Protein AF-A0A5B0PMW1-F1 (afdb_monomer)

Foldseek 3Di:
DDPVVVVVVVVVVVVVVVVVVVPAFPDQDPPPSPFTWGFQDPVRCVVLVHDQKAAQQDQDPPPRDGRRFIAGKTWTAGPPFRWIKIWRDDCPDQDPPTPDNDTDIGTSDGDPDDDPPPPPPDDDDDDDDDDDDDPDPDPPDPDD

Organism: NCBI:txid56615

S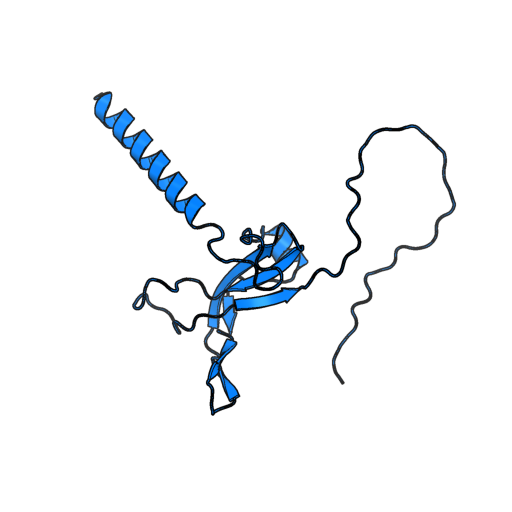tructure (mmCIF, N/CA/C/O backbone):
data_AF-A0A5B0PMW1-F1
#
_entry.id   AF-A0A5B0PMW1-F1
#
loop_
_atom_site.group_PDB
_atom_site.id
_atom_site.type_symbol
_atom_site.label_atom_id
_atom_site.label_alt_id
_atom_site.label_comp_id
_atom_site.label_asym_id
_atom_site.label_entity_id
_atom_site.label_seq_id
_atom_site.pdbx_PDB_ins_code
_atom_site.Cartn_x
_atom_site.Cartn_y
_atom_site.Cartn_z
_atom_site.occupancy
_atom_site.B_iso_or_equiv
_atom_site.auth_seq_id
_atom_site.auth_comp_id
_atom_site.auth_asym_id
_atom_site.auth_atom_id
_atom_site.pdbx_PDB_model_num
ATOM 1 N N . MET A 1 1 ? 39.734 16.913 19.623 1.00 56.53 1 MET A N 1
ATOM 2 C CA . MET A 1 1 ? 38.615 16.179 18.989 1.00 56.53 1 MET A CA 1
ATOM 3 C C . MET A 1 1 ? 38.863 14.691 19.174 1.00 56.53 1 MET A C 1
ATOM 5 O O . MET A 1 1 ? 39.939 14.232 18.817 1.00 56.53 1 MET A O 1
ATOM 9 N N . ASN A 1 2 ? 37.942 13.964 19.808 1.00 75.69 2 ASN A N 1
ATOM 10 C CA . ASN A 1 2 ? 38.129 12.546 20.122 1.00 75.69 2 ASN A CA 1
ATOM 11 C C . ASN A 1 2 ? 37.694 11.703 18.912 1.00 75.69 2 ASN A C 1
ATOM 13 O O . ASN A 1 2 ? 36.497 11.573 18.661 1.00 75.69 2 ASN A O 1
ATOM 17 N N . LEU A 1 3 ? 38.660 11.180 18.148 1.00 73.56 3 LEU A N 1
ATOM 18 C CA . LEU A 1 3 ? 38.410 10.381 16.939 1.00 73.56 3 LEU A CA 1
ATOM 19 C C . LEU A 1 3 ? 37.429 9.228 17.208 1.00 73.56 3 LEU A C 1
ATOM 21 O O . LEU A 1 3 ? 36.556 8.956 16.388 1.00 73.56 3 LEU A O 1
ATOM 25 N N . CYS A 1 4 ? 37.518 8.608 18.389 1.00 74.69 4 CYS A N 1
ATOM 26 C CA . CYS A 1 4 ? 36.646 7.509 18.788 1.00 74.69 4 CYS A CA 1
ATOM 27 C C . CYS A 1 4 ? 35.178 7.944 18.896 1.00 74.69 4 CYS A C 1
ATOM 29 O O . CYS A 1 4 ? 34.290 7.201 18.491 1.00 74.69 4 CYS A O 1
ATOM 31 N N . ALA A 1 5 ? 34.909 9.162 19.377 1.00 72.44 5 ALA A N 1
ATOM 32 C CA . ALA A 1 5 ? 33.545 9.679 19.490 1.00 72.44 5 ALA A CA 1
ATOM 33 C C . ALA A 1 5 ? 32.906 9.922 18.112 1.00 72.44 5 ALA A C 1
ATOM 35 O O . ALA A 1 5 ? 31.721 9.658 17.932 1.00 72.44 5 ALA A O 1
ATOM 36 N N . ILE A 1 6 ? 33.696 10.371 17.129 1.00 75.25 6 ILE A N 1
ATOM 37 C CA . ILE A 1 6 ? 33.229 10.618 15.755 1.00 75.25 6 ILE A CA 1
ATOM 38 C C . ILE A 1 6 ? 32.906 9.294 15.055 1.00 75.25 6 ILE A C 1
ATOM 40 O O . ILE A 1 6 ? 31.848 9.165 14.445 1.00 75.25 6 ILE A O 1
ATOM 44 N N . VAL A 1 7 ? 33.779 8.291 15.192 1.00 78.31 7 VAL A N 1
ATOM 45 C CA . VAL A 1 7 ? 33.562 6.956 14.610 1.00 78.31 7 VAL A CA 1
ATOM 46 C C . VAL A 1 7 ? 32.298 6.308 15.176 1.00 78.31 7 VAL A C 1
ATOM 48 O O . VAL A 1 7 ? 31.483 5.796 14.410 1.00 78.31 7 VAL A O 1
ATOM 51 N N . VAL A 1 8 ? 32.083 6.390 16.494 1.00 78.00 8 VAL A N 1
ATOM 52 C CA . VAL A 1 8 ? 30.859 5.878 17.131 1.00 78.00 8 VAL A CA 1
ATOM 53 C C . VAL A 1 8 ? 29.619 6.599 16.599 1.00 78.00 8 VAL A C 1
ATOM 55 O O . VAL A 1 8 ? 28.642 5.937 16.261 1.00 78.00 8 VAL A O 1
ATOM 58 N N . LEU A 1 9 ? 29.658 7.928 16.448 1.00 77.81 9 LEU A N 1
ATOM 59 C CA . LEU A 1 9 ? 28.530 8.694 15.906 1.00 77.81 9 LEU A CA 1
ATOM 60 C C . LEU A 1 9 ? 28.193 8.300 14.461 1.00 77.81 9 LEU A C 1
ATOM 62 O O . LEU A 1 9 ? 27.018 8.151 14.128 1.00 77.81 9 LEU A O 1
ATOM 66 N N . CYS A 1 10 ? 29.205 8.087 13.617 1.00 74.81 10 CYS A N 1
ATOM 67 C CA . CYS A 1 10 ? 29.007 7.650 12.235 1.00 74.81 10 CYS A CA 1
ATOM 68 C C . CYS A 1 10 ? 28.422 6.235 12.156 1.00 74.81 10 CYS A C 1
ATOM 70 O O . CYS A 1 10 ? 27.505 6.003 11.370 1.00 74.81 10 CYS A O 1
ATOM 72 N N . ILE A 1 11 ? 28.906 5.305 12.986 1.00 76.00 11 ILE A N 1
ATOM 73 C CA . ILE A 1 11 ? 28.370 3.937 13.045 1.00 76.00 11 ILE A CA 1
ATOM 74 C C . ILE A 1 11 ? 26.915 3.965 13.513 1.00 76.00 11 ILE A C 1
ATOM 76 O O . ILE A 1 11 ? 26.059 3.352 12.882 1.00 76.00 11 ILE A O 1
ATOM 80 N N . VAL A 1 12 ? 26.613 4.714 14.576 1.00 71.88 12 VAL A N 1
ATOM 81 C CA . VAL A 1 12 ? 25.246 4.846 15.092 1.00 71.88 12 VAL A CA 1
ATOM 82 C C . VAL A 1 12 ? 24.331 5.462 14.030 1.00 71.88 12 VAL A C 1
ATOM 84 O O . VAL A 1 12 ? 23.282 4.895 13.747 1.00 71.88 12 VAL A O 1
ATOM 87 N N . SER A 1 13 ? 24.744 6.545 13.367 1.00 68.69 13 SER A N 1
ATOM 88 C CA . SER A 1 13 ? 23.973 7.174 12.281 1.00 68.69 13 SER A CA 1
ATOM 89 C C . SER A 1 13 ? 23.726 6.227 11.094 1.00 68.69 13 SER A C 1
ATOM 91 O O . SER A 1 13 ? 22.608 6.142 10.575 1.00 68.69 13 SER A O 1
ATOM 93 N N . GLY A 1 14 ? 24.741 5.449 10.702 1.00 63.97 14 GLY A N 1
ATOM 94 C CA . GLY A 1 14 ? 24.623 4.432 9.655 1.00 63.97 14 GLY A CA 1
ATOM 95 C C . GLY A 1 14 ? 23.660 3.305 10.034 1.00 63.97 14 GLY A C 1
ATOM 96 O O . GLY A 1 14 ? 22.820 2.919 9.224 1.00 63.97 14 GLY A O 1
ATOM 97 N N . LEU A 1 15 ? 23.718 2.824 11.279 1.00 61.41 15 LEU A N 1
ATOM 98 C CA . LEU A 1 15 ? 22.796 1.809 11.797 1.00 61.41 15 LEU A CA 1
ATOM 99 C C . LEU A 1 15 ? 21.357 2.336 11.898 1.00 61.41 15 LEU A C 1
ATOM 101 O O . LEU A 1 15 ? 20.433 1.623 11.517 1.00 61.41 15 LEU A O 1
ATOM 105 N N . PHE A 1 16 ? 21.151 3.584 12.332 1.00 57.69 16 PHE A N 1
ATOM 106 C CA . PHE A 1 16 ? 19.828 4.224 12.322 1.00 57.69 16 PHE A CA 1
ATOM 107 C C . PHE A 1 16 ? 19.262 4.332 10.905 1.00 57.69 16 PHE A C 1
ATOM 109 O O . PHE A 1 16 ? 18.096 4.012 10.682 1.00 57.69 16 PHE A O 1
ATOM 116 N N . SER A 1 17 ? 20.099 4.714 9.939 1.00 55.44 17 SER A N 1
ATOM 117 C CA . SER A 1 17 ? 19.703 4.763 8.531 1.00 55.44 17 SER A CA 1
ATOM 118 C C . SER A 1 17 ? 19.326 3.368 8.023 1.00 55.44 17 SER A C 1
ATOM 120 O O . SER A 1 17 ? 18.265 3.207 7.433 1.00 55.44 17 SER A O 1
ATOM 122 N N . LEU A 1 18 ? 20.120 2.334 8.316 1.00 52.03 18 LEU A N 1
ATOM 123 C CA . LEU A 1 18 ? 19.818 0.943 7.945 1.00 52.03 18 LEU A CA 1
ATOM 124 C C . LEU A 1 18 ? 18.508 0.423 8.559 1.00 52.03 18 LEU A C 1
ATOM 126 O O . LEU A 1 18 ? 17.748 -0.254 7.872 1.00 52.03 18 LEU A O 1
ATOM 130 N N . VAL A 1 19 ? 18.215 0.755 9.819 1.00 52.47 19 VAL A N 1
ATOM 131 C CA . VAL A 1 19 ? 16.966 0.351 10.492 1.00 52.47 19 VAL A CA 1
ATOM 132 C C . VAL A 1 19 ? 15.744 1.046 9.884 1.00 52.47 19 VAL A C 1
ATOM 134 O O . VAL A 1 19 ? 14.705 0.406 9.732 1.00 52.47 19 VAL A O 1
ATOM 137 N N . LEU A 1 20 ? 15.867 2.316 9.484 1.00 44.28 20 LEU A N 1
ATOM 138 C CA . LEU A 1 20 ? 14.792 3.039 8.794 1.00 44.28 20 LEU A CA 1
ATOM 139 C C . LEU A 1 20 ? 14.507 2.451 7.401 1.00 44.28 20 LEU A C 1
ATOM 141 O O . LEU A 1 20 ? 13.346 2.282 7.047 1.00 44.28 20 LEU A O 1
ATOM 145 N N . HIS A 1 21 ? 15.540 2.044 6.654 1.00 45.59 21 HIS A N 1
ATOM 146 C CA . HIS A 1 21 ? 15.360 1.376 5.356 1.00 45.59 21 HIS A CA 1
ATOM 147 C C . HIS A 1 21 ? 14.855 -0.072 5.500 1.00 45.59 21 HIS A C 1
ATOM 149 O O . HIS A 1 21 ? 14.136 -0.564 4.638 1.00 45.59 21 HIS A O 1
ATOM 155 N N . ALA A 1 22 ? 15.167 -0.766 6.602 1.00 43.50 22 ALA A N 1
ATOM 156 C CA . ALA A 1 22 ? 14.638 -2.108 6.872 1.00 43.50 22 ALA A CA 1
ATOM 157 C C . ALA A 1 22 ? 13.135 -2.116 7.228 1.00 43.50 22 ALA A C 1
ATOM 159 O O . ALA A 1 22 ? 12.513 -3.179 7.231 1.00 43.50 22 ALA A O 1
ATOM 160 N N . GLN A 1 23 ? 12.543 -0.953 7.527 1.00 47.28 23 GLN A N 1
ATOM 161 C CA . GLN A 1 23 ? 11.094 -0.801 7.690 1.00 47.28 23 GLN A CA 1
ATOM 162 C C . GLN A 1 23 ? 10.349 -0.566 6.369 1.00 47.28 23 GLN A C 1
ATOM 164 O O . GLN A 1 23 ? 9.129 -0.744 6.337 1.00 47.28 23 GLN A O 1
ATOM 169 N N . GLU A 1 24 ? 11.040 -0.225 5.278 1.00 45.19 24 GLU A N 1
ATOM 170 C CA . GLU A 1 24 ? 10.403 -0.028 3.976 1.00 45.19 24 GLU A CA 1
ATOM 171 C C . GLU A 1 24 ? 10.031 -1.382 3.354 1.00 45.19 24 GLU A C 1
ATOM 173 O O . GLU A 1 24 ? 10.851 -2.077 2.757 1.00 45.19 24 GLU A O 1
ATOM 178 N N . GLY A 1 25 ? 8.757 -1.758 3.498 1.00 55.75 25 GLY A N 1
ATOM 179 C CA . GLY A 1 25 ? 8.179 -2.909 2.803 1.00 55.75 25 GLY A CA 1
ATOM 180 C C . GLY A 1 25 ? 8.285 -4.231 3.557 1.00 55.75 25 GLY A C 1
ATOM 181 O O . GLY A 1 25 ? 8.727 -5.228 3.003 1.00 55.75 25 GLY A O 1
ATOM 182 N N . SER A 1 26 ? 7.831 -4.289 4.811 1.00 60.62 26 SER A N 1
ATOM 183 C CA . SER A 1 26 ? 7.698 -5.576 5.523 1.00 60.62 26 SER A CA 1
ATOM 184 C C . SER A 1 26 ? 6.489 -6.417 5.074 1.00 60.62 26 SER A C 1
ATOM 186 O O . SER A 1 26 ? 6.297 -7.536 5.552 1.00 60.62 26 SER A O 1
ATOM 188 N N . ASP A 1 27 ? 5.671 -5.910 4.144 1.00 74.38 27 ASP A N 1
ATOM 189 C CA . ASP A 1 27 ? 4.416 -6.545 3.751 1.00 74.38 27 ASP A CA 1
ATOM 190 C C . ASP A 1 27 ? 4.551 -7.318 2.433 1.00 74.38 27 ASP A C 1
ATOM 192 O O . ASP A 1 27 ? 4.781 -6.736 1.369 1.00 74.38 27 ASP A O 1
ATOM 196 N N . LEU A 1 28 ? 4.400 -8.645 2.501 1.00 85.00 28 LEU A N 1
ATOM 197 C CA . LEU A 1 28 ? 4.297 -9.498 1.315 1.00 85.00 28 LEU A CA 1
ATOM 198 C C . LEU A 1 28 ? 3.110 -9.065 0.457 1.00 85.00 28 LEU A C 1
ATOM 200 O O . LEU A 1 28 ? 2.019 -8.820 0.975 1.00 85.00 28 LEU A O 1
ATOM 204 N N . CYS A 1 29 ? 3.310 -9.030 -0.861 1.00 88.69 29 CYS A N 1
ATOM 205 C CA . CYS A 1 29 ? 2.245 -8.695 -1.792 1.00 88.69 29 CYS A CA 1
ATOM 206 C C . CYS A 1 29 ? 1.033 -9.623 -1.585 1.00 88.69 29 CYS A C 1
ATOM 208 O O . CYS A 1 29 ? 1.171 -10.832 -1.778 1.00 88.69 29 CYS A O 1
ATOM 210 N N . PRO A 1 30 ? -0.163 -9.084 -1.287 1.00 89.62 30 PRO A N 1
ATOM 211 C CA . PRO A 1 30 ? -1.357 -9.890 -1.030 1.00 89.62 30 PRO A CA 1
ATOM 212 C C . PRO A 1 30 ? -1.924 -10.563 -2.289 1.00 89.62 30 PRO A C 1
ATOM 214 O O . PRO A 1 30 ? -2.882 -11.319 -2.194 1.00 89.62 30 PRO A O 1
ATOM 217 N N . HIS A 1 31 ? -1.386 -10.251 -3.473 1.00 90.38 31 HIS A N 1
ATOM 218 C CA . HIS A 1 31 ? -1.829 -10.848 -4.727 1.00 90.38 31 HIS A CA 1
ATOM 219 C C . HIS A 1 31 ? -0.954 -12.024 -5.164 1.00 90.38 31 HIS A C 1
ATOM 221 O O . HIS A 1 31 ? -1.474 -13.103 -5.426 1.00 90.38 31 HIS A O 1
ATOM 227 N N . CYS A 1 32 ? 0.364 -11.821 -5.277 1.00 89.06 32 CYS A N 1
ATOM 228 C CA . CYS A 1 32 ? 1.263 -12.869 -5.763 1.00 89.06 32 CYS A CA 1
ATOM 229 C C . CYS A 1 32 ? 2.034 -13.593 -4.660 1.00 89.06 32 CYS A C 1
ATOM 231 O O . CYS A 1 32 ? 2.618 -14.629 -4.960 1.00 89.06 32 CYS A O 1
ATOM 233 N N . GLU A 1 33 ? 2.111 -13.026 -3.451 1.00 89.12 33 GLU A N 1
ATOM 234 C CA . GLU A 1 33 ? 2.829 -13.569 -2.283 1.00 89.12 33 GLU A CA 1
ATOM 235 C C . GLU A 1 33 ? 4.320 -13.892 -2.519 1.00 89.12 33 GLU A C 1
ATOM 237 O O . GLU A 1 33 ? 4.963 -14.558 -1.715 1.00 89.12 33 GLU A O 1
ATOM 242 N N . LYS A 1 34 ? 4.901 -13.395 -3.619 1.00 85.38 34 LYS A N 1
ATOM 243 C CA . LYS A 1 34 ? 6.272 -13.713 -4.064 1.00 85.38 34 LYS A CA 1
ATOM 244 C C . LYS A 1 34 ? 7.303 -12.632 -3.764 1.00 85.38 34 LYS A C 1
ATOM 246 O O . LYS A 1 34 ? 8.496 -12.893 -3.846 1.00 85.38 34 LYS A O 1
ATOM 251 N N . ALA A 1 35 ? 6.859 -11.409 -3.487 1.00 85.00 35 ALA A N 1
ATOM 252 C CA . ALA A 1 35 ? 7.740 -10.274 -3.257 1.00 85.00 35 ALA A CA 1
ATOM 253 C C . ALA A 1 35 ? 7.142 -9.327 -2.220 1.00 85.00 35 ALA A C 1
ATOM 255 O O . ALA A 1 35 ? 5.922 -9.152 -2.154 1.00 85.00 35 ALA A O 1
ATOM 256 N N . PHE A 1 36 ? 8.023 -8.687 -1.459 1.00 87.62 36 PHE A N 1
ATOM 257 C CA . PHE A 1 36 ? 7.680 -7.547 -0.623 1.00 87.62 36 PHE A CA 1
ATOM 258 C C . PHE A 1 36 ? 7.360 -6.333 -1.497 1.00 87.62 36 PHE A C 1
ATOM 260 O O . PHE A 1 36 ? 7.99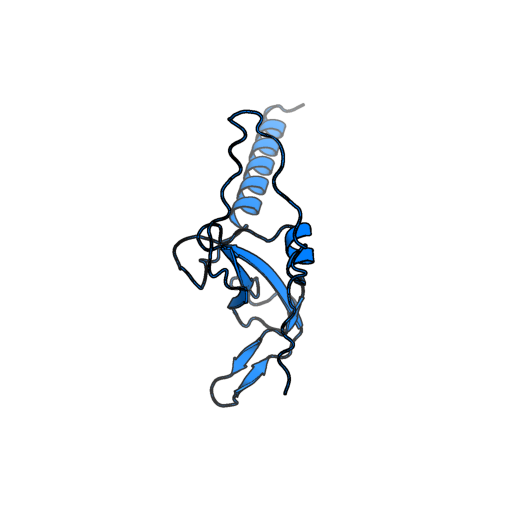6 -6.116 -2.536 1.00 87.62 36 PHE A O 1
ATOM 267 N N . GLY A 1 37 ? 6.344 -5.568 -1.111 1.00 87.94 37 GLY A N 1
ATOM 268 C CA . GLY A 1 37 ? 6.008 -4.325 -1.798 1.00 87.94 37 GLY A CA 1
ATOM 269 C C . GLY A 1 37 ? 7.016 -3.229 -1.504 1.00 87.94 37 GLY A C 1
ATOM 270 O O . GLY A 1 37 ? 7.561 -3.151 -0.407 1.00 87.94 37 GLY A O 1
ATOM 271 N N . LYS A 1 38 ? 7.227 -2.351 -2.482 1.00 91.12 38 LYS A N 1
ATOM 272 C CA . LYS A 1 38 ? 7.954 -1.092 -2.293 1.00 91.12 38 LYS A CA 1
ATOM 273 C C . LYS A 1 38 ? 6.960 0.024 -2.016 1.00 91.12 38 LYS A C 1
ATOM 275 O O . LYS A 1 38 ? 5.885 0.009 -2.612 1.00 91.12 38 LYS A O 1
ATOM 280 N N . LEU A 1 39 ? 7.302 0.969 -1.142 1.00 92.19 39 LEU A N 1
ATOM 281 C CA . LEU A 1 39 ? 6.473 2.158 -0.934 1.00 92.19 39 LEU A CA 1
ATOM 282 C C . LEU A 1 39 ? 6.275 2.895 -2.264 1.00 92.19 39 LEU A C 1
ATOM 284 O O . LEU A 1 39 ? 7.202 2.997 -3.071 1.00 92.19 39 LEU A O 1
ATOM 288 N N . CYS A 1 40 ? 5.057 3.374 -2.501 1.00 91.12 40 CYS A N 1
ATOM 289 C CA . CYS A 1 40 ? 4.755 4.171 -3.681 1.00 91.12 40 CYS A CA 1
ATOM 290 C C . CYS A 1 40 ? 5.480 5.519 -3.597 1.00 91.12 40 CYS A C 1
ATOM 292 O O . CYS A 1 40 ? 5.447 6.188 -2.564 1.00 91.12 40 CYS A O 1
ATOM 294 N N . THR A 1 41 ? 6.101 5.943 -4.696 1.00 92.31 41 THR A N 1
ATOM 295 C CA . THR A 1 41 ? 6.666 7.295 -4.804 1.00 92.31 41 THR A CA 1
ATOM 296 C C . THR A 1 41 ? 5.549 8.348 -4.864 1.00 92.31 41 THR A C 1
ATOM 298 O O . THR A 1 41 ? 4.422 8.013 -5.235 1.00 92.31 41 THR A O 1
ATOM 301 N N . PRO A 1 42 ? 5.821 9.638 -4.584 1.00 92.56 42 PRO A N 1
ATOM 302 C CA . PRO A 1 42 ? 4.816 10.701 -4.722 1.00 92.56 42 PRO A CA 1
ATOM 303 C C . PRO A 1 42 ? 4.176 10.780 -6.121 1.00 92.56 42 PRO A C 1
ATOM 305 O O . PRO A 1 42 ? 2.982 11.051 -6.264 1.00 92.56 42 PRO A O 1
ATOM 308 N N . GLU A 1 43 ? 4.953 10.490 -7.165 1.00 92.38 43 GLU A N 1
ATOM 309 C CA . GLU A 1 43 ? 4.470 10.415 -8.548 1.00 92.38 43 GLU A CA 1
ATOM 310 C C . GLU A 1 43 ? 3.480 9.260 -8.727 1.00 92.38 43 GLU A C 1
ATOM 312 O O . GLU A 1 43 ? 2.387 9.455 -9.257 1.00 92.38 43 GLU A O 1
ATOM 317 N N . GLN A 1 44 ? 3.813 8.072 -8.212 1.00 91.00 44 GLN A N 1
ATOM 318 C CA . GLN A 1 44 ? 2.925 6.907 -8.243 1.00 91.00 44 GLN A CA 1
ATOM 319 C C . GLN A 1 44 ? 1.659 7.141 -7.413 1.00 91.00 44 GLN A C 1
ATOM 321 O O . GLN A 1 44 ? 0.564 6.813 -7.866 1.00 91.00 44 GLN A O 1
ATOM 326 N N . MET A 1 45 ? 1.787 7.754 -6.234 1.00 92.19 45 MET A N 1
ATOM 327 C CA . MET A 1 45 ? 0.653 8.164 -5.403 1.00 92.19 45 MET A CA 1
ATOM 328 C C . MET A 1 45 ? -0.310 9.054 -6.194 1.00 92.19 45 MET A C 1
ATOM 330 O O . MET A 1 45 ? -1.518 8.827 -6.174 1.00 92.19 45 MET A O 1
ATOM 334 N N . THR A 1 46 ? 0.228 10.007 -6.958 1.00 92.88 46 THR A N 1
ATOM 335 C CA . THR A 1 46 ? -0.560 10.892 -7.824 1.00 92.88 46 THR A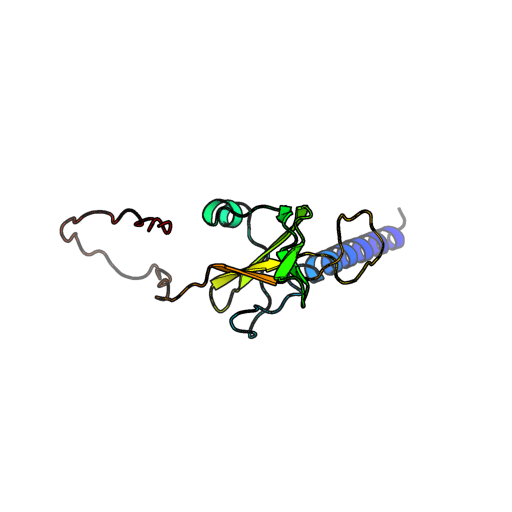 CA 1
ATOM 336 C C . THR A 1 46 ? -1.210 10.125 -8.979 1.00 92.88 46 THR A C 1
ATOM 338 O O . THR A 1 46 ? -2.409 10.271 -9.208 1.00 92.88 46 THR A O 1
ATOM 341 N N . TRP A 1 47 ? -0.459 9.274 -9.686 1.00 90.31 47 TRP A N 1
ATOM 342 C CA . TRP A 1 47 ? -0.976 8.485 -10.815 1.00 90.31 47 TRP A CA 1
ATOM 343 C C . TRP A 1 47 ? -2.108 7.536 -10.425 1.00 90.31 47 TRP A C 1
ATOM 345 O O . TRP A 1 47 ? -3.060 7.372 -11.187 1.00 90.31 47 TRP A O 1
ATOM 355 N N . PHE A 1 48 ? -2.018 6.925 -9.245 1.00 88.75 48 PHE A N 1
ATOM 356 C CA . PHE A 1 48 ? -3.020 5.987 -8.742 1.00 88.75 48 PHE A CA 1
ATOM 357 C C . PHE A 1 48 ? -4.094 6.650 -7.863 1.00 88.75 48 PHE A C 1
ATOM 359 O O . PHE A 1 48 ? -4.991 5.955 -7.388 1.00 88.75 48 PHE A O 1
ATOM 366 N N . GLY A 1 49 ? -4.033 7.971 -7.642 1.00 92.19 49 GLY A N 1
ATOM 367 C CA . GLY A 1 49 ? -4.996 8.697 -6.805 1.00 92.19 49 GLY A CA 1
ATOM 368 C C . GLY A 1 49 ? -5.017 8.221 -5.348 1.00 92.19 49 GLY A C 1
ATOM 369 O O . GLY A 1 49 ? -6.083 8.106 -4.743 1.00 92.19 49 GLY A O 1
ATOM 370 N N . LEU A 1 50 ? -3.849 7.880 -4.804 1.00 93.00 50 LEU A N 1
ATOM 371 C CA . LEU A 1 50 ? -3.691 7.332 -3.459 1.00 93.00 50 LEU A CA 1
ATOM 372 C C . LEU A 1 50 ? -3.601 8.450 -2.415 1.00 93.00 50 LEU A C 1
ATOM 374 O O . LEU A 1 50 ? -3.278 9.595 -2.720 1.00 93.00 50 LEU A O 1
ATOM 378 N N . SER A 1 51 ? -3.865 8.094 -1.160 1.00 93.25 51 SER A N 1
ATOM 379 C CA . SER A 1 51 ? -3.776 8.998 -0.015 1.00 93.25 51 SER A CA 1
ATOM 380 C C . SER A 1 51 ? -3.052 8.320 1.144 1.00 93.25 51 SER A C 1
ATOM 382 O O . SER A 1 51 ? -3.119 7.095 1.295 1.00 93.25 51 SER A O 1
ATOM 384 N N . ASP A 1 52 ? -2.392 9.133 1.963 1.00 91.25 52 ASP A N 1
ATOM 385 C CA . ASP A 1 52 ? -1.696 8.710 3.181 1.00 91.25 52 ASP A CA 1
ATOM 386 C C . ASP A 1 52 ? -2.656 8.480 4.356 1.00 91.25 52 ASP A C 1
ATOM 388 O O . ASP A 1 52 ? -2.240 8.016 5.415 1.00 91.25 52 ASP A O 1
ATOM 392 N N . GLU A 1 53 ? -3.952 8.758 4.183 1.00 91.31 53 GLU A N 1
ATOM 393 C CA . GLU A 1 53 ? -5.001 8.456 5.153 1.00 91.31 53 GLU A CA 1
ATOM 394 C C . GLU A 1 53 ? -6.246 7.871 4.471 1.00 91.31 53 GLU A C 1
ATOM 396 O O . GLU A 1 53 ? -6.500 8.049 3.280 1.00 91.31 53 GLU A O 1
ATOM 401 N N . GLY A 1 54 ? -7.062 7.145 5.230 1.00 90.12 54 GLY A N 1
ATOM 402 C CA . GLY A 1 54 ? -8.351 6.662 4.741 1.00 90.12 54 GLY A CA 1
ATOM 403 C C . GLY A 1 54 ? -9.101 5.829 5.765 1.00 90.12 54 GLY A C 1
ATOM 404 O O . GLY A 1 54 ? -8.600 5.563 6.857 1.00 90.12 54 GLY A O 1
ATOM 405 N N . GLU A 1 55 ? -10.310 5.384 5.413 1.00 91.19 55 GLU A N 1
ATOM 406 C CA . GLU A 1 55 ? -11.078 4.490 6.281 1.00 91.19 55 GLU A CA 1
ATOM 407 C C . GLU A 1 55 ? -10.275 3.230 6.617 1.00 91.19 55 GLU A C 1
ATOM 409 O O . GLU A 1 55 ? -9.642 2.613 5.757 1.00 91.19 55 GLU A O 1
ATOM 414 N N . CYS A 1 56 ? -10.333 2.813 7.878 1.00 89.06 56 CYS A N 1
ATOM 415 C CA . CYS A 1 56 ? -9.673 1.612 8.364 1.00 89.06 56 CYS A CA 1
ATOM 416 C C . CYS A 1 56 ? -10.032 0.379 7.524 1.00 89.06 56 CYS A C 1
ATOM 418 O O . CYS A 1 56 ? -9.143 -0.417 7.220 1.00 89.06 56 CYS A O 1
ATOM 420 N N . GLY A 1 57 ? -11.306 0.229 7.149 1.00 86.31 57 GLY A N 1
ATOM 421 C CA . GLY A 1 57 ? -11.766 -0.817 6.229 1.00 86.31 57 GLY A CA 1
ATOM 422 C C . GLY A 1 57 ? -11.891 -2.213 6.851 1.00 86.31 57 GLY A C 1
ATOM 423 O O . GLY A 1 57 ? -12.340 -3.143 6.186 1.00 86.31 57 GLY A O 1
ATOM 424 N N . CYS A 1 58 ? -11.549 -2.379 8.134 1.00 87.38 58 CYS A N 1
ATOM 425 C CA . CYS A 1 58 ? -11.728 -3.644 8.849 1.00 87.38 58 CYS A CA 1
ATOM 426 C C . CYS A 1 58 ? -13.211 -4.022 8.915 1.00 87.38 58 CYS A C 1
ATOM 428 O O . CYS A 1 58 ? -14.021 -3.227 9.392 1.00 87.38 58 CYS A O 1
ATOM 430 N N . LYS A 1 59 ? -13.569 -5.229 8.470 1.00 85.62 59 LYS A N 1
ATOM 431 C CA . LYS A 1 59 ? -14.942 -5.746 8.538 1.00 85.62 59 LYS A CA 1
ATOM 432 C C . LYS A 1 59 ? -15.125 -6.559 9.814 1.00 85.62 59 LYS A C 1
ATOM 434 O O . LYS A 1 59 ? -14.417 -7.538 10.035 1.00 85.62 59 LYS A O 1
ATOM 439 N N . PHE A 1 60 ? -16.097 -6.181 10.640 1.00 78.94 60 PHE A N 1
ATOM 440 C CA . PHE A 1 60 ? -16.434 -6.942 11.840 1.00 78.94 60 PHE A CA 1
ATOM 441 C C . PHE A 1 60 ? -17.310 -8.144 11.467 1.00 78.94 60 PHE A C 1
ATOM 443 O O . PHE A 1 60 ? -18.472 -7.973 11.074 1.00 78.94 60 PHE A O 1
ATOM 450 N N . TYR A 1 61 ? -16.761 -9.356 11.607 1.00 73.69 61 TYR A N 1
ATOM 451 C CA . TYR A 1 61 ? -17.504 -10.606 11.435 1.00 73.69 61 TYR A CA 1
ATOM 452 C C . TYR A 1 61 ? -18.771 -10.593 12.310 1.00 73.69 61 TYR A C 1
ATOM 454 O O . TYR A 1 61 ? -18.724 -10.228 13.482 1.00 73.69 61 TYR A O 1
ATOM 462 N N . GLY A 1 62 ? -19.922 -10.919 11.718 1.00 74.12 62 GLY A N 1
ATOM 463 C CA . GLY A 1 62 ? -21.232 -10.933 12.385 1.00 74.12 62 GLY A CA 1
ATOM 464 C C . GLY A 1 62 ? -22.093 -9.684 12.169 1.00 74.12 62 GLY A C 1
ATOM 465 O O . GLY A 1 62 ? -23.303 -9.813 12.035 1.00 74.12 62 GLY A O 1
ATOM 466 N N . SER A 1 63 ? -21.504 -8.487 12.057 1.00 79.12 63 SER A N 1
ATOM 467 C CA . SER A 1 63 ? -22.283 -7.258 11.789 1.00 79.12 63 SER A CA 1
ATOM 468 C C . SER A 1 63 ? -22.247 -6.808 10.328 1.00 79.12 63 SER A C 1
ATOM 470 O O . SER A 1 63 ? -23.062 -5.981 9.923 1.00 79.12 63 SER A O 1
ATOM 472 N N . GLY A 1 64 ? -21.259 -7.275 9.554 1.00 75.62 64 GLY A N 1
ATOM 473 C CA . GLY A 1 64 ? -21.007 -6.822 8.181 1.00 75.62 64 GLY A CA 1
ATOM 474 C C . GLY A 1 64 ? -20.556 -5.358 8.071 1.00 75.62 64 GLY A C 1
ATOM 475 O O . GLY A 1 64 ? -20.238 -4.896 6.977 1.00 75.62 64 GLY A O 1
ATOM 476 N N . LYS A 1 65 ? -20.498 -4.618 9.186 1.00 82.94 65 LYS A N 1
ATOM 477 C CA . LYS A 1 65 ? -20.083 -3.215 9.211 1.00 82.94 65 LYS A CA 1
ATOM 478 C C . LYS A 1 65 ? -18.565 -3.115 9.100 1.00 82.94 65 LYS A C 1
ATOM 480 O O . LYS A 1 65 ? -17.830 -3.859 9.752 1.00 82.94 65 LYS A O 1
ATOM 485 N N . ALA A 1 66 ? -18.109 -2.158 8.298 1.00 86.19 66 ALA A N 1
ATOM 486 C CA . ALA A 1 66 ? -16.708 -1.775 8.229 1.00 86.19 66 ALA A CA 1
ATOM 487 C C . ALA A 1 66 ? -16.379 -0.708 9.286 1.00 86.19 66 ALA A C 1
ATOM 489 O O . ALA A 1 66 ? -17.201 0.157 9.602 1.00 86.19 66 ALA A O 1
ATOM 490 N N . CYS A 1 67 ? -15.166 -0.754 9.830 1.00 87.38 67 CYS A N 1
ATOM 491 C CA . CYS A 1 67 ? -14.625 0.300 10.669 1.00 87.38 67 CYS A CA 1
ATOM 492 C C . CYS A 1 67 ? -14.378 1.557 9.821 1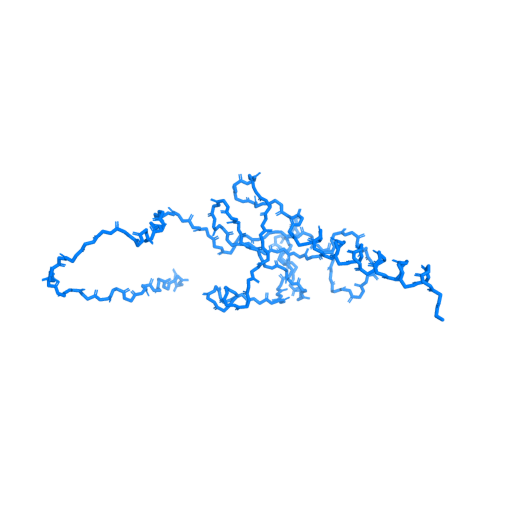.00 87.38 67 CYS A C 1
ATOM 494 O O . CYS A 1 67 ? -13.488 1.568 8.973 1.00 87.38 67 CYS A O 1
ATOM 496 N N . LYS A 1 68 ? -15.145 2.618 10.096 1.00 89.25 68 LYS A N 1
ATOM 497 C CA . LYS A 1 68 ? -15.096 3.904 9.374 1.00 89.25 68 LYS A CA 1
ATOM 498 C C . LYS A 1 68 ? -14.102 4.919 9.943 1.00 89.25 68 LYS A C 1
ATOM 500 O O . LYS A 1 68 ? -14.121 6.086 9.575 1.00 89.25 68 LYS A O 1
ATOM 505 N N . LYS A 1 69 ? -13.274 4.518 10.908 1.00 89.38 69 LYS A N 1
ATOM 506 C CA . LYS A 1 69 ? -12.276 5.424 11.483 1.00 89.38 69 LYS A CA 1
ATOM 507 C C . LYS A 1 69 ? -11.223 5.745 10.427 1.00 89.38 69 LYS A C 1
ATOM 509 O O . LYS A 1 69 ? -10.724 4.818 9.793 1.00 89.38 69 LYS A O 1
ATOM 514 N N . ILE A 1 70 ? -10.898 7.024 10.264 1.00 90.25 70 ILE A N 1
ATOM 515 C CA . ILE A 1 70 ? -9.803 7.464 9.397 1.00 90.25 70 ILE A CA 1
ATOM 516 C C . ILE A 1 70 ? -8.487 7.127 10.089 1.00 90.25 70 ILE A C 1
ATOM 518 O O . ILE A 1 70 ? -8.335 7.388 11.280 1.00 90.25 70 ILE A O 1
ATOM 522 N N . VAL A 1 71 ? -7.579 6.474 9.378 1.00 87.88 71 VAL A N 1
ATOM 523 C CA . VAL A 1 71 ? -6.267 6.062 9.880 1.00 87.88 71 VAL A CA 1
ATOM 524 C C . VAL A 1 71 ? -5.203 6.337 8.821 1.00 87.88 71 VAL A C 1
ATOM 526 O O . VAL A 1 71 ? -5.542 6.336 7.635 1.00 87.88 71 VAL A O 1
ATOM 529 N N . PRO A 1 72 ? -3.930 6.495 9.225 1.00 88.06 72 PRO A N 1
ATOM 530 C CA . PRO A 1 72 ? -2.817 6.506 8.287 1.00 88.06 72 PRO A CA 1
ATOM 531 C C . PRO A 1 72 ? -2.797 5.251 7.408 1.00 88.06 72 PRO A C 1
ATOM 533 O O . PRO A 1 72 ? -3.217 4.171 7.844 1.00 88.06 72 PRO A O 1
ATOM 536 N N . LYS A 1 73 ? -2.293 5.393 6.187 1.00 89.19 73 LYS A N 1
ATOM 537 C CA . LYS A 1 73 ? -2.168 4.350 5.171 1.00 89.19 73 LYS A CA 1
ATOM 538 C C . LYS A 1 73 ? -0.756 4.360 4.613 1.00 89.19 73 LYS A C 1
ATOM 540 O O . LYS A 1 73 ? -0.234 5.408 4.259 1.00 89.19 73 LYS A O 1
ATOM 545 N N . GLU A 1 74 ? -0.172 3.178 4.489 1.00 90.94 74 GLU A N 1
ATOM 546 C CA . GLU A 1 74 ? 1.039 2.987 3.693 1.00 90.94 74 GLU A CA 1
ATOM 547 C C . GLU A 1 74 ? 0.650 2.317 2.380 1.00 90.94 74 GLU A C 1
ATOM 549 O O . GLU A 1 74 ? -0.078 1.320 2.370 1.00 90.94 74 GLU A O 1
ATOM 554 N N . ASN A 1 75 ? 1.111 2.890 1.274 1.00 93.06 75 ASN A N 1
ATOM 555 C CA . ASN A 1 75 ? 0.758 2.474 -0.073 1.00 93.06 75 ASN A CA 1
ATOM 556 C C . ASN A 1 75 ? 1.965 1.807 -0.726 1.00 93.06 75 ASN A C 1
ATOM 558 O O . ASN A 1 75 ? 3.056 2.375 -0.755 1.00 93.06 75 ASN A O 1
ATOM 562 N N . PHE A 1 76 ? 1.764 0.618 -1.277 1.00 92.94 76 PHE A N 1
ATOM 563 C CA . PHE A 1 76 ? 2.812 -0.230 -1.820 1.00 92.94 76 PHE A CA 1
ATOM 564 C C . PHE A 1 76 ? 2.520 -0.638 -3.257 1.00 92.94 76 PHE A C 1
ATOM 566 O O . PHE A 1 76 ? 1.374 -0.887 -3.632 1.00 92.94 76 PHE A O 1
ATOM 573 N N . ILE A 1 77 ? 3.585 -0.799 -4.034 1.00 93.00 77 ILE A N 1
ATOM 574 C CA . ILE A 1 77 ? 3.566 -1.433 -5.345 1.00 93.00 77 ILE A CA 1
ATOM 575 C C . ILE A 1 77 ? 4.437 -2.689 -5.324 1.00 93.00 77 ILE A C 1
ATOM 577 O O . ILE A 1 77 ? 5.586 -2.684 -4.873 1.00 93.00 77 ILE A O 1
ATOM 581 N N . CYS A 1 78 ? 3.884 -3.804 -5.796 1.00 91.38 78 CYS A N 1
ATOM 582 C CA . CYS A 1 78 ? 4.628 -5.051 -5.901 1.00 91.38 78 CYS A CA 1
ATOM 583 C C . CYS A 1 78 ? 5.594 -4.994 -7.095 1.00 91.38 78 CYS A C 1
ATOM 585 O O . CYS A 1 78 ? 5.127 -4.866 -8.227 1.00 91.38 78 CYS A O 1
ATOM 587 N N . PRO A 1 79 ? 6.908 -5.195 -6.903 1.00 89.12 79 PRO A N 1
ATOM 588 C CA . PRO A 1 79 ? 7.863 -5.181 -8.012 1.00 89.12 79 PRO A CA 1
ATOM 589 C C . PRO A 1 79 ? 7.722 -6.393 -8.947 1.00 89.12 79 PRO A C 1
ATOM 591 O O . PRO A 1 79 ? 8.197 -6.351 -10.075 1.00 89.12 79 PRO A O 1
ATOM 594 N N . ASN A 1 80 ? 7.082 -7.478 -8.493 1.00 89.12 80 ASN A N 1
ATOM 595 C CA . ASN A 1 80 ? 6.919 -8.699 -9.283 1.00 89.12 80 ASN A CA 1
ATOM 596 C C . ASN A 1 80 ? 5.657 -8.683 -10.160 1.00 89.12 80 ASN A C 1
ATOM 598 O O . ASN A 1 80 ? 5.705 -9.086 -11.315 1.00 89.12 80 ASN A O 1
ATOM 602 N N . CYS A 1 81 ? 4.510 -8.277 -9.608 1.00 89.19 81 CYS A N 1
ATOM 603 C CA . CYS A 1 81 ? 3.222 -8.336 -10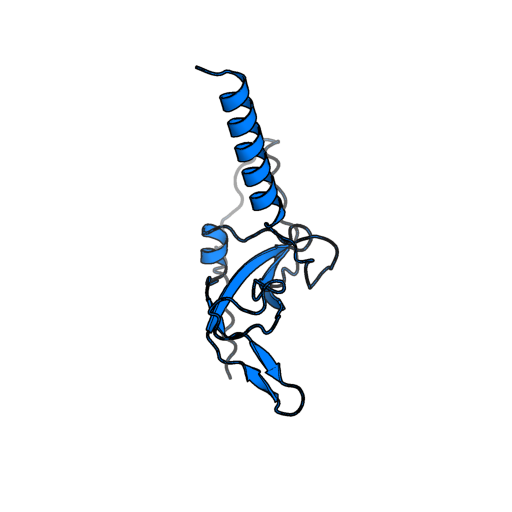.315 1.00 89.19 81 CYS A CA 1
ATOM 604 C C . CYS A 1 81 ? 2.554 -6.971 -10.508 1.00 89.19 81 CYS A C 1
ATOM 606 O O . CYS A 1 81 ? 1.410 -6.925 -10.950 1.00 89.19 81 CYS A O 1
ATOM 608 N N . TRP A 1 82 ? 3.229 -5.876 -10.140 1.00 91.62 82 TRP A N 1
ATOM 609 C CA . TRP A 1 82 ? 2.748 -4.497 -10.306 1.00 91.62 82 TRP A CA 1
ATOM 610 C C . TRP A 1 82 ? 1.393 -4.204 -9.644 1.00 91.62 82 TRP A C 1
ATOM 612 O O . TRP A 1 82 ? 0.745 -3.203 -9.931 1.00 91.62 82 TRP A O 1
ATOM 622 N N . THR A 1 83 ? 0.958 -5.072 -8.728 1.00 93.19 83 THR A N 1
ATOM 623 C CA . THR A 1 83 ? -0.227 -4.840 -7.902 1.00 93.19 83 THR A CA 1
ATOM 624 C C . THR A 1 83 ? 0.052 -3.690 -6.947 1.00 93.19 83 THR A C 1
ATOM 626 O O . THR A 1 83 ? 1.058 -3.717 -6.234 1.00 93.19 83 THR A O 1
ATOM 629 N N . VAL A 1 84 ? -0.861 -2.724 -6.906 1.00 93.81 84 VAL A N 1
ATOM 630 C CA . VAL A 1 84 ? -0.869 -1.643 -5.921 1.00 93.81 84 VAL A CA 1
ATOM 631 C C . VAL A 1 84 ? -1.815 -2.033 -4.800 1.00 93.81 84 VAL A C 1
ATOM 633 O O . VAL A 1 84 ? -2.969 -2.411 -5.030 1.00 93.81 84 VAL A O 1
ATOM 636 N N . TYR A 1 85 ? -1.328 -1.953 -3.576 1.00 93.06 85 TYR A N 1
ATOM 637 C CA . TYR A 1 85 ? -2.085 -2.288 -2.382 1.00 93.06 85 TYR A CA 1
ATOM 638 C C . TYR A 1 85 ? -1.714 -1.337 -1.257 1.00 93.06 85 TYR A C 1
ATOM 640 O O . TYR A 1 85 ? -0.650 -0.727 -1.270 1.00 93.06 85 TYR A O 1
ATOM 648 N N . ARG A 1 86 ? -2.594 -1.203 -0.274 1.00 91.88 86 ARG A N 1
ATOM 649 C CA . ARG A 1 86 ? -2.350 -0.370 0.900 1.00 91.88 86 ARG A CA 1
ATOM 650 C C . ARG A 1 86 ? -2.576 -1.145 2.177 1.00 91.88 86 ARG A C 1
ATOM 652 O O . ARG A 1 86 ? -3.363 -2.097 2.207 1.00 91.88 86 ARG A O 1
ATOM 659 N N . VAL A 1 87 ? -1.925 -0.704 3.241 1.00 89.31 87 VAL A N 1
ATOM 660 C CA . VAL A 1 87 ? -2.036 -1.317 4.563 1.00 89.31 87 VAL A CA 1
ATOM 661 C C . VAL A 1 87 ? -2.330 -0.270 5.628 1.00 89.31 87 VAL A C 1
ATOM 663 O O . VAL A 1 87 ? -2.013 0.909 5.468 1.00 89.31 87 VAL A O 1
ATOM 666 N N . ASN A 1 88 ? -2.921 -0.714 6.736 1.00 88.06 88 ASN A N 1
ATOM 667 C CA . ASN A 1 88 ? -2.925 0.065 7.972 1.00 88.06 88 ASN A CA 1
ATOM 668 C C . ASN A 1 88 ? -1.592 -0.203 8.698 1.00 88.06 88 ASN A C 1
ATOM 670 O O . ASN A 1 88 ? -1.408 -1.322 9.193 1.00 88.06 88 ASN A O 1
ATOM 674 N N . PRO A 1 89 ? -0.666 0.769 8.779 1.00 78.00 89 PRO A N 1
ATOM 675 C CA . PRO A 1 89 ? 0.638 0.559 9.398 1.00 78.00 89 PRO A CA 1
ATOM 676 C C . PRO A 1 89 ? 0.519 0.360 10.912 1.00 78.00 89 PRO A C 1
ATOM 678 O O . PRO A 1 89 ? -0.467 0.776 11.517 1.00 78.00 89 PRO A O 1
ATOM 681 N N . GLY A 1 90 ? 1.541 -0.206 11.563 1.00 65.50 90 GLY A N 1
ATOM 682 C CA . GLY A 1 90 ? 1.642 -0.217 13.034 1.00 65.50 90 GLY A CA 1
ATOM 683 C C . GLY A 1 90 ? 1.059 -1.434 13.767 1.00 65.50 90 GLY A C 1
ATOM 684 O O . GLY A 1 90 ? 0.581 -1.295 14.891 1.00 65.50 90 GLY A O 1
ATOM 685 N N . TYR A 1 91 ? 1.155 -2.637 13.191 1.00 58.34 91 TYR A N 1
ATOM 686 C CA . TYR A 1 91 ? 0.783 -3.900 13.859 1.00 58.34 91 TYR A CA 1
ATOM 687 C C . TYR A 1 91 ? 1.507 -4.154 15.204 1.00 58.34 91 TYR A C 1
ATOM 689 O O . TYR A 1 91 ? 1.042 -4.960 16.008 1.00 58.34 91 TYR A O 1
ATOM 697 N N . THR A 1 92 ? 2.639 -3.493 15.462 1.00 50.06 92 THR A N 1
ATOM 698 C CA . THR A 1 92 ? 3.550 -3.820 16.571 1.00 50.06 92 THR A CA 1
ATOM 699 C C . THR A 1 92 ? 3.384 -2.960 17.827 1.00 50.06 92 THR A C 1
ATOM 701 O O . THR A 1 92 ? 3.877 -3.356 18.881 1.00 50.06 92 THR A O 1
ATOM 704 N N . VAL A 1 93 ? 2.667 -1.827 17.784 1.00 54.16 93 VAL A N 1
ATOM 705 C CA . VAL A 1 93 ? 2.586 -0.898 18.932 1.00 54.16 93 VAL A CA 1
ATOM 706 C C . VAL A 1 93 ? 1.132 -0.607 19.301 1.00 54.16 93 VAL A C 1
ATOM 708 O O . VAL A 1 93 ? 0.477 0.250 18.717 1.00 54.16 93 VAL A O 1
ATOM 711 N N . ARG A 1 94 ? 0.610 -1.317 20.312 1.00 53.03 94 ARG A N 1
ATOM 712 C CA . ARG A 1 94 ? -0.816 -1.272 20.699 1.00 53.03 94 ARG A CA 1
ATOM 713 C C . ARG A 1 94 ? -1.322 0.074 21.255 1.00 53.03 94 ARG A C 1
ATOM 715 O O . ARG A 1 94 ? -2.534 0.233 21.336 1.00 53.03 94 ARG A O 1
ATOM 722 N N . ASN A 1 95 ? -0.465 1.045 21.591 1.00 55.88 95 ASN A N 1
ATOM 723 C CA . ASN A 1 95 ? -0.855 2.162 22.473 1.00 55.88 95 ASN A CA 1
ATOM 724 C C . ASN A 1 95 ? -0.506 3.590 22.001 1.00 55.88 95 ASN A C 1
ATOM 726 O O . ASN A 1 95 ? -0.540 4.511 22.811 1.00 55.88 95 ASN A O 1
ATOM 730 N N . GLN A 1 96 ? -0.193 3.835 20.727 1.00 55.50 96 GLN A N 1
ATOM 731 C CA . GLN A 1 96 ? 0.050 5.212 20.265 1.00 55.50 96 GLN A CA 1
ATOM 732 C C . GLN A 1 96 ? -1.197 5.810 19.617 1.00 55.50 96 GLN A C 1
ATOM 734 O O . GLN A 1 96 ? -1.468 5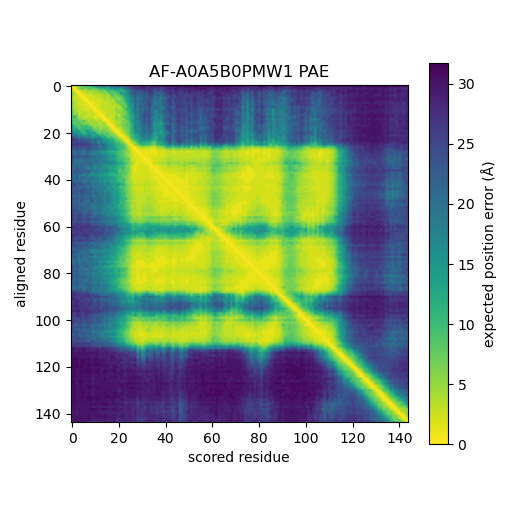.470 18.474 1.00 55.50 96 GLN A O 1
ATOM 739 N N . GLY A 1 97 ? -1.932 6.675 20.332 1.00 59.72 97 GLY A N 1
ATOM 740 C CA . GLY A 1 97 ? -2.748 7.795 19.808 1.00 59.72 97 GLY A CA 1
ATOM 741 C C . GLY A 1 97 ? -3.685 7.575 18.609 1.00 59.72 97 GLY A C 1
ATOM 742 O O . GLY A 1 97 ? -4.125 8.549 18.006 1.00 59.72 97 GLY A O 1
ATOM 743 N N . ARG A 1 98 ? -3.970 6.333 18.216 1.00 65.44 98 ARG A N 1
ATOM 744 C CA . ARG A 1 98 ? -4.612 6.013 16.942 1.00 65.44 98 ARG A CA 1
ATOM 745 C C . ARG A 1 98 ? -6.115 5.853 17.096 1.00 65.44 98 ARG A C 1
ATOM 747 O O . ARG A 1 98 ? -6.582 5.317 18.104 1.00 65.44 98 ARG A O 1
ATOM 754 N N . PRO A 1 99 ? -6.878 6.184 16.044 1.00 73.81 99 PRO A N 1
ATOM 755 C CA . PRO A 1 99 ? -8.306 5.915 16.019 1.00 73.81 99 PRO A CA 1
ATOM 756 C C . PRO A 1 99 ? -8.614 4.418 16.192 1.00 73.81 99 PRO A C 1
ATOM 758 O O . PRO A 1 99 ? -9.532 4.069 16.936 1.00 73.81 99 PRO A O 1
ATOM 761 N N . CYS A 1 100 ? -7.855 3.514 15.564 1.00 78.94 100 CYS A N 1
ATOM 762 C CA . CYS A 1 100 ? -7.939 2.068 15.805 1.00 78.94 100 CYS A CA 1
ATOM 763 C C . CYS A 1 100 ? -6.677 1.319 15.359 1.00 78.94 100 CYS A C 1
ATOM 765 O O . CYS A 1 100 ? -5.925 1.812 14.525 1.00 78.94 100 CYS A O 1
ATOM 767 N N . ASN A 1 101 ? -6.528 0.083 15.845 1.00 74.88 101 ASN A N 1
ATOM 768 C CA . ASN A 1 101 ? -5.392 -0.801 15.559 1.00 74.88 101 ASN A CA 1
ATOM 769 C C . ASN A 1 101 ? -5.794 -2.015 14.700 1.00 74.88 101 ASN A C 1
ATOM 771 O O . ASN A 1 101 ? -5.244 -3.102 14.872 1.00 74.88 101 ASN A O 1
ATOM 775 N N . HIS A 1 102 ? -6.809 -1.878 13.835 1.00 83.19 102 HIS A N 1
ATOM 776 C CA . HIS A 1 102 ? -7.224 -3.015 13.017 1.00 83.19 102 HIS A CA 1
ATOM 777 C C . HIS A 1 102 ? -6.314 -3.194 11.825 1.00 83.19 102 HIS A C 1
ATOM 779 O O . HIS A 1 102 ? -5.989 -2.203 11.154 1.00 83.19 102 HIS A O 1
ATOM 785 N N . PRO A 1 103 ? -5.983 -4.441 11.491 1.00 80.50 103 PRO A N 1
ATOM 786 C CA . PRO A 1 103 ? -4.752 -4.572 10.782 1.00 80.50 103 PRO A CA 1
ATOM 787 C C . PRO A 1 103 ? -5.154 -5.152 9.409 1.00 80.50 103 PRO A C 1
ATOM 789 O O . PRO A 1 103 ? -5.641 -6.270 9.261 1.00 80.50 103 PRO A O 1
ATOM 792 N N . VAL A 1 104 ? -5.159 -4.260 8.415 1.00 86.06 104 VAL A N 1
ATOM 793 C CA . VAL A 1 104 ? -5.889 -4.423 7.144 1.00 86.06 104 VAL A CA 1
ATOM 794 C C . VAL A 1 104 ? -4.917 -4.285 5.988 1.00 86.06 104 VAL A C 1
ATOM 796 O O . VAL A 1 104 ? -4.080 -3.385 6.006 1.00 86.06 104 VAL A O 1
ATOM 799 N N . ARG A 1 105 ? -5.075 -5.155 4.988 1.00 88.06 105 ARG A N 1
ATOM 800 C CA . ARG A 1 105 ? -4.447 -5.056 3.670 1.00 88.06 105 ARG A CA 1
ATOM 801 C C . ARG A 1 105 ? -5.544 -4.972 2.622 1.00 88.06 105 ARG A C 1
ATOM 803 O O . ARG A 1 105 ? -6.507 -5.736 2.678 1.00 88.06 105 ARG A O 1
ATOM 810 N N . GLU A 1 106 ? -5.402 -4.055 1.681 1.00 90.19 106 GLU A N 1
ATOM 811 C CA . GLU A 1 106 ? -6.400 -3.801 0.648 1.00 90.19 106 GLU A CA 1
ATOM 812 C C . GLU A 1 106 ? -5.721 -3.671 -0.711 1.00 90.19 106 GLU A C 1
ATOM 814 O O . GLU A 1 106 ? -4.810 -2.863 -0.879 1.00 90.19 106 GLU A O 1
ATOM 819 N N . ILE A 1 107 ? -6.169 -4.463 -1.683 1.00 92.31 107 ILE A N 1
ATOM 820 C CA . ILE A 1 107 ? -5.712 -4.357 -3.068 1.00 92.31 107 ILE A CA 1
ATOM 821 C C . ILE A 1 107 ? -6.471 -3.213 -3.735 1.00 92.31 107 ILE A C 1
ATOM 823 O O . ILE A 1 107 ? -7.698 -3.245 -3.803 1.00 92.31 107 ILE A O 1
ATOM 827 N N . ILE A 1 108 ? -5.730 -2.226 -4.235 1.00 92.81 108 ILE A N 1
ATOM 828 C CA . ILE A 1 108 ? -6.283 -1.046 -4.908 1.00 92.81 108 ILE A CA 1
ATOM 829 C C . ILE A 1 108 ? -6.306 -1.254 -6.418 1.00 92.81 108 ILE A C 1
ATOM 831 O O . ILE A 1 108 ? -7.289 -0.936 -7.083 1.00 92.81 108 ILE A O 1
ATOM 835 N N . TYR A 1 109 ? -5.235 -1.827 -6.961 1.00 90.25 109 TYR A N 1
ATOM 836 C CA . TYR A 1 109 ? -5.095 -2.042 -8.392 1.00 90.25 109 TYR A CA 1
ATOM 837 C C . TYR A 1 109 ? -4.343 -3.340 -8.673 1.00 90.25 109 TYR A C 1
ATOM 839 O O . TYR A 1 109 ? -3.302 -3.604 -8.075 1.00 90.25 109 TYR A O 1
ATOM 847 N N . ILE A 1 110 ? -4.854 -4.137 -9.613 1.00 88.75 110 ILE A N 1
ATOM 848 C CA . ILE A 1 110 ? -4.196 -5.350 -10.109 1.00 88.75 110 ILE A CA 1
ATOM 849 C C . ILE A 1 110 ? -3.798 -5.102 -11.557 1.00 88.75 110 ILE A C 1
ATOM 851 O O . ILE A 1 110 ? -4.662 -4.925 -12.419 1.00 88.75 110 ILE A O 1
ATOM 855 N N . TYR A 1 111 ? -2.497 -5.141 -11.831 1.00 80.69 111 TYR A N 1
ATOM 856 C CA . TYR A 1 111 ? -1.996 -5.115 -13.196 1.00 80.69 111 TYR A CA 1
ATOM 857 C C . TYR A 1 111 ? -2.237 -6.474 -13.861 1.00 80.69 111 TYR A C 1
ATOM 859 O O . TYR A 1 111 ? -1.781 -7.502 -13.365 1.00 80.69 111 TYR A O 1
ATOM 867 N N . LYS A 1 112 ? -2.964 -6.498 -14.982 1.00 71.75 112 LYS A N 1
ATOM 868 C CA . LYS A 1 112 ? -3.330 -7.739 -15.691 1.00 71.75 112 LYS A CA 1
ATOM 869 C C . LYS A 1 112 ? -2.426 -8.074 -16.897 1.00 71.75 112 LYS A C 1
ATOM 871 O O . LYS A 1 112 ? -2.759 -8.988 -17.644 1.00 71.75 112 LYS A O 1
ATOM 876 N N . GLY A 1 113 ? -1.280 -7.396 -17.066 1.00 56.62 113 GLY A N 1
ATOM 877 C CA . GLY A 1 113 ? -0.417 -7.511 -18.261 1.00 56.62 113 GLY A CA 1
ATOM 878 C C . GLY A 1 113 ? -1.033 -6.801 -19.482 1.00 56.62 113 GLY A C 1
ATOM 879 O O . GLY A 1 113 ? -2.236 -6.573 -19.513 1.00 56.62 113 GLY A O 1
ATOM 880 N N . GLY A 1 114 ? -0.302 -6.401 -20.525 1.00 42.47 114 GLY A N 1
ATOM 881 C CA . GLY A 1 114 ? 0.968 -6.934 -21.024 1.00 42.47 114 GLY A CA 1
ATOM 882 C C . GLY A 1 114 ? 2.251 -6.363 -20.425 1.00 42.47 114 GLY A C 1
ATOM 883 O O . GLY A 1 114 ? 2.249 -5.393 -19.693 1.00 42.47 114 GLY A O 1
ATOM 884 N N . ILE A 1 115 ? 3.365 -7.027 -20.703 1.00 43.00 115 ILE A N 1
ATOM 885 C CA . ILE A 1 115 ? 4.703 -6.634 -20.254 1.00 43.00 115 ILE A CA 1
ATOM 886 C C . ILE A 1 115 ? 5.046 -5.279 -20.902 1.00 43.00 115 ILE A C 1
ATOM 888 O O . ILE A 1 115 ? 4.997 -5.205 -22.131 1.00 43.00 115 ILE A O 1
ATOM 892 N N . PRO A 1 116 ? 5.406 -4.218 -20.153 1.00 40.22 116 PRO A N 1
ATOM 893 C CA . PRO A 1 116 ? 6.037 -3.064 -20.771 1.00 40.22 116 PRO A CA 1
ATOM 894 C C . PRO A 1 116 ? 7.402 -3.528 -21.278 1.00 40.22 116 PRO A C 1
ATOM 896 O O . PRO A 1 116 ? 8.295 -3.846 -20.491 1.00 40.22 116 PRO A O 1
ATOM 899 N N . VAL A 1 117 ? 7.530 -3.651 -22.598 1.00 36.41 117 VAL A N 1
ATOM 900 C CA . VAL A 1 117 ? 8.822 -3.821 -23.259 1.00 36.41 117 VAL A CA 1
ATOM 901 C C . VAL A 1 117 ? 9.686 -2.659 -22.782 1.00 36.41 117 VAL A C 1
ATOM 903 O O . VAL A 1 117 ? 9.327 -1.499 -22.971 1.00 36.41 117 VAL A O 1
ATOM 906 N N . GLN A 1 118 ? 10.782 -2.961 -22.086 1.00 35.81 118 GLN A N 1
ATOM 907 C CA . GLN A 1 118 ? 11.851 -1.986 -21.938 1.00 35.81 118 GLN A CA 1
ATOM 908 C C . GLN A 1 118 ? 12.293 -1.654 -23.360 1.00 35.81 118 GLN A C 1
ATOM 910 O O . GLN A 1 118 ? 12.804 -2.547 -24.040 1.00 35.81 118 GLN A O 1
ATOM 915 N N . ASP A 1 119 ? 12.056 -0.418 -23.808 1.00 34.47 119 ASP A N 1
ATOM 916 C CA . ASP A 1 119 ? 12.688 0.119 -25.010 1.00 34.47 119 ASP A CA 1
ATOM 917 C C . ASP A 1 119 ? 14.195 0.008 -24.795 1.00 34.47 119 ASP A C 1
ATOM 919 O O . ASP A 1 119 ? 14.846 0.827 -24.144 1.00 34.47 119 ASP A O 1
ATOM 923 N N . SER A 1 120 ? 14.735 -1.101 -25.281 1.00 36.78 120 SER A N 1
ATOM 924 C CA . SER A 1 120 ? 16.151 -1.276 -25.487 1.00 36.78 120 SER A CA 1
ATOM 925 C C . SER A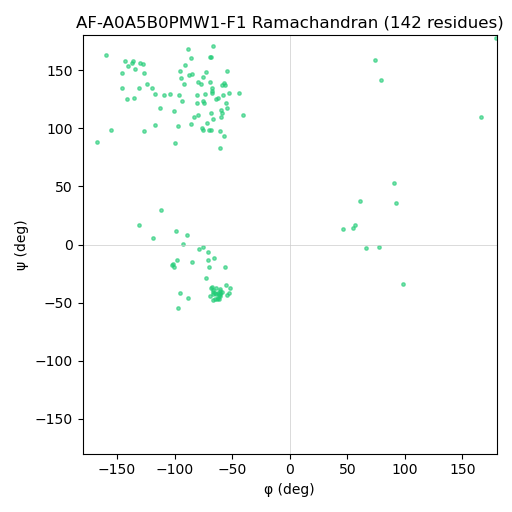 1 120 ? 16.471 -0.346 -26.648 1.00 36.78 120 SER A C 1
ATOM 927 O O . SER A 1 120 ? 16.174 -0.657 -27.799 1.00 36.78 120 SER A O 1
ATOM 929 N N . SER A 1 121 ? 16.984 0.841 -26.325 1.00 43.88 121 SER A N 1
ATOM 930 C CA . SER A 1 121 ? 17.617 1.750 -27.275 1.00 43.88 121 SER A CA 1
ATOM 931 C C . SER A 1 121 ? 18.815 1.046 -27.901 1.00 43.88 121 SER A C 1
ATOM 933 O O . SER A 1 121 ? 19.920 1.219 -27.414 1.00 43.88 121 SER A O 1
ATOM 935 N N . ASP A 1 122 ? 18.583 0.227 -28.925 1.00 41.62 122 ASP A N 1
ATOM 936 C CA . ASP A 1 122 ? 19.594 -0.239 -29.875 1.00 41.62 122 ASP A CA 1
ATOM 937 C C . ASP A 1 122 ? 18.916 -0.915 -31.082 1.00 41.62 122 ASP A C 1
ATOM 939 O O . ASP A 1 122 ? 18.685 -2.120 -31.078 1.00 41.62 122 ASP A O 1
ATOM 943 N N . GLN A 1 123 ? 18.577 -0.124 -32.112 1.00 35.88 123 GLN A N 1
ATOM 944 C CA . GLN A 1 123 ? 18.906 -0.368 -33.534 1.00 35.88 123 GLN A CA 1
ATOM 945 C C . GLN A 1 123 ? 18.096 0.531 -34.494 1.00 35.88 123 GLN A C 1
ATOM 947 O O . GLN A 1 123 ? 16.925 0.285 -34.747 1.00 35.88 123 GLN A O 1
ATOM 952 N N . GLY A 1 124 ? 18.793 1.488 -35.123 1.00 32.59 124 GLY A N 1
ATOM 953 C CA . GLY A 1 124 ? 18.642 1.841 -36.547 1.00 32.59 124 GLY A CA 1
ATOM 954 C C . GLY A 1 124 ? 17.466 2.738 -36.988 1.00 32.59 124 GLY A C 1
ATOM 955 O O . GLY A 1 124 ? 16.347 2.582 -36.513 1.00 32.59 124 GLY A O 1
ATOM 956 N N . PRO A 1 125 ? 17.680 3.666 -37.948 1.00 40.25 125 PRO A N 1
ATOM 957 C CA . PRO A 1 125 ? 16.625 4.538 -38.446 1.00 40.25 125 PRO A CA 1
ATOM 958 C C . PRO A 1 125 ? 15.768 3.801 -39.484 1.00 40.25 125 PRO A C 1
ATOM 960 O O . PRO A 1 125 ? 16.279 3.254 -40.462 1.00 40.25 125 PRO A O 1
ATOM 963 N N . SER A 1 126 ? 14.450 3.808 -39.310 1.00 35.94 126 SER A N 1
ATOM 964 C CA . SER A 1 126 ? 13.500 3.516 -40.385 1.00 35.94 126 SER A CA 1
ATOM 965 C C . SER A 1 126 ? 12.292 4.441 -40.252 1.00 35.94 126 SER A C 1
ATOM 967 O O . SER A 1 126 ? 11.696 4.572 -39.187 1.00 35.94 126 SER A O 1
ATOM 969 N N . GLU A 1 127 ? 12.030 5.147 -41.345 1.00 38.91 127 GLU A N 1
ATOM 970 C CA . GLU A 1 127 ? 11.057 6.224 -41.549 1.00 38.91 127 GLU A CA 1
ATOM 971 C C . GLU A 1 127 ? 9.569 5.783 -41.452 1.00 38.91 127 GLU A C 1
ATOM 973 O O . GLU A 1 127 ? 9.284 4.590 -41.335 1.00 38.91 127 GLU A O 1
ATOM 978 N N . PRO A 1 128 ? 8.603 6.734 -41.430 1.00 49.16 128 PRO A N 1
ATOM 979 C CA . PRO A 1 128 ? 7.403 6.657 -40.594 1.00 49.16 128 PRO A CA 1
ATOM 980 C C . PRO A 1 128 ? 6.179 6.011 -41.266 1.00 49.16 128 PRO A C 1
ATOM 982 O O . PRO A 1 128 ? 5.825 6.320 -42.402 1.00 49.16 128 PRO A O 1
ATOM 985 N N . GLY A 1 129 ? 5.468 5.172 -40.505 1.00 32.94 129 GLY A N 1
ATOM 986 C CA . GLY A 1 129 ? 4.128 4.670 -40.836 1.00 32.94 129 GLY A CA 1
ATOM 987 C C . GLY A 1 129 ? 3.005 5.557 -40.265 1.00 32.94 129 GLY A C 1
ATOM 988 O O . GLY A 1 129 ? 3.222 6.258 -39.276 1.00 32.94 129 GLY A O 1
ATOM 989 N N . PRO A 1 130 ? 1.805 5.564 -40.878 1.00 39.19 130 PRO A N 1
ATOM 990 C CA . PRO A 1 130 ? 0.843 6.656 -40.764 1.00 39.19 130 PRO A CA 1
ATOM 991 C C . PRO A 1 130 ? 0.107 6.688 -39.420 1.00 39.19 130 PRO A C 1
ATOM 993 O O . PRO A 1 130 ? -0.250 5.666 -38.839 1.00 39.19 130 PRO A O 1
ATOM 996 N N . SER A 1 131 ? -0.152 7.911 -38.963 1.00 53.25 131 SER A N 1
ATOM 997 C CA . SER A 1 131 ? -0.836 8.252 -37.721 1.00 53.25 131 SER A CA 1
ATOM 998 C C . SER A 1 131 ? -2.246 7.662 -37.633 1.00 53.25 131 SER A C 1
ATOM 1000 O O . SER A 1 131 ? -3.087 7.934 -38.488 1.00 53.25 131 SER A O 1
ATOM 1002 N N . GLN A 1 132 ? -2.546 6.972 -36.531 1.00 42.84 132 GLN A N 1
ATOM 1003 C CA . GLN A 1 132 ? -3.910 6.807 -36.025 1.00 42.84 132 GLN A CA 1
ATOM 1004 C C . GLN A 1 132 ? -3.940 6.891 -34.487 1.00 42.84 132 GLN A C 1
ATOM 1006 O O . GLN A 1 132 ? -2.904 6.753 -33.837 1.00 42.84 132 GLN A O 1
ATOM 1011 N N . PRO A 1 133 ? -5.088 7.294 -33.915 1.00 43.72 133 PRO A N 1
ATOM 1012 C CA . PRO A 1 133 ? -5.132 8.289 -32.856 1.00 43.72 133 PRO A CA 1
ATOM 1013 C C . PRO A 1 133 ? -4.904 7.696 -31.468 1.00 43.72 133 PRO A C 1
ATOM 1015 O O . PRO A 1 133 ? -5.331 6.593 -31.149 1.00 43.72 133 PRO A O 1
ATOM 1018 N N . ASN A 1 134 ? -4.274 8.515 -30.635 1.00 42.12 134 ASN A N 1
ATOM 1019 C CA . ASN A 1 134 ? -4.081 8.345 -29.202 1.00 42.12 134 ASN A CA 1
ATOM 1020 C C . ASN A 1 134 ? -5.357 7.793 -28.518 1.00 42.12 134 ASN A C 1
ATOM 1022 O O . ASN A 1 134 ? -6.357 8.521 -28.452 1.00 42.12 134 ASN A O 1
ATOM 1026 N N . PRO A 1 135 ? -5.380 6.550 -27.999 1.00 40.41 135 PRO A N 1
ATOM 1027 C CA . PRO A 1 135 ? -6.498 6.109 -27.192 1.00 40.41 135 PRO A CA 1
ATOM 1028 C C . PRO A 1 135 ? -6.347 6.753 -25.814 1.00 40.41 135 PRO A C 1
ATOM 1030 O O . PRO A 1 135 ? -5.575 6.306 -24.967 1.00 40.41 135 PRO A O 1
ATOM 1033 N N . LYS A 1 136 ? -7.108 7.830 -25.586 1.00 42.22 136 LYS A N 1
ATOM 1034 C CA . LYS A 1 136 ? -7.448 8.281 -24.231 1.00 42.22 136 LYS A CA 1
ATOM 1035 C C . LYS A 1 136 ? -7.836 7.043 -23.405 1.00 42.22 136 LYS A C 1
ATOM 1037 O O . LYS A 1 136 ? -8.674 6.272 -23.878 1.00 42.22 136 LYS A O 1
ATOM 1042 N N . PRO A 1 137 ? -7.286 6.839 -22.196 1.00 42.16 137 PRO A N 1
ATOM 1043 C CA . PRO A 1 137 ? -7.727 5.744 -21.348 1.00 42.16 137 PRO A CA 1
ATOM 1044 C C . PRO A 1 137 ? -9.220 5.926 -21.061 1.00 42.16 137 PRO A C 1
ATOM 1046 O O . PRO A 1 137 ? -9.649 6.921 -20.474 1.00 42.16 137 PRO A O 1
ATOM 1049 N N . HIS A 1 138 ? -10.019 4.975 -21.541 1.00 41.44 138 HIS A N 1
ATOM 1050 C CA . HIS A 1 138 ? -11.446 4.914 -21.277 1.00 41.44 138 HIS A CA 1
ATOM 1051 C C . HIS A 1 138 ? -11.652 4.595 -19.792 1.00 41.44 138 HIS A C 1
ATOM 1053 O O . HIS A 1 138 ? -11.579 3.444 -19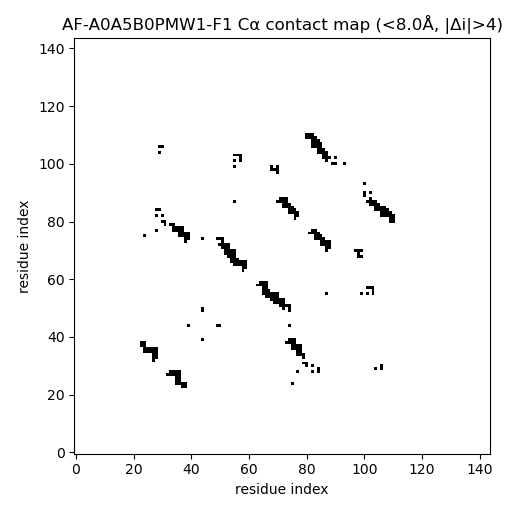.363 1.00 41.44 138 HIS A O 1
ATOM 1059 N N . LEU A 1 139 ? -11.910 5.640 -19.007 1.00 43.56 139 LEU A N 1
ATOM 1060 C CA . LEU A 1 139 ? -12.520 5.545 -17.684 1.00 43.56 139 LEU A CA 1
ATOM 1061 C C . LEU A 1 139 ? -13.904 4.903 -17.843 1.00 43.56 139 LEU A C 1
ATOM 1063 O O . LEU A 1 139 ? -14.878 5.566 -18.199 1.00 43.56 139 LEU A O 1
ATOM 1067 N N . HIS A 1 140 ? -13.996 3.596 -17.604 1.00 41.50 140 HIS A N 1
ATOM 1068 C CA . HIS A 1 140 ? -15.287 2.945 -17.426 1.00 41.50 140 HIS A CA 1
ATOM 1069 C C . HIS A 1 140 ? -15.867 3.353 -16.068 1.00 41.50 140 HIS A C 1
ATOM 1071 O O . HIS A 1 140 ? -15.438 2.884 -15.016 1.00 41.50 140 HIS A O 1
ATOM 1077 N N . ASN A 1 141 ? -16.858 4.243 -16.125 1.00 41.97 141 ASN A N 1
ATOM 1078 C CA . ASN A 1 141 ? -17.777 4.546 -15.036 1.00 41.97 141 ASN A CA 1
ATOM 1079 C C . ASN A 1 141 ? -18.540 3.273 -14.640 1.00 41.97 141 ASN A C 1
ATOM 1081 O O . ASN A 1 141 ? -19.414 2.821 -15.378 1.00 41.97 141 ASN 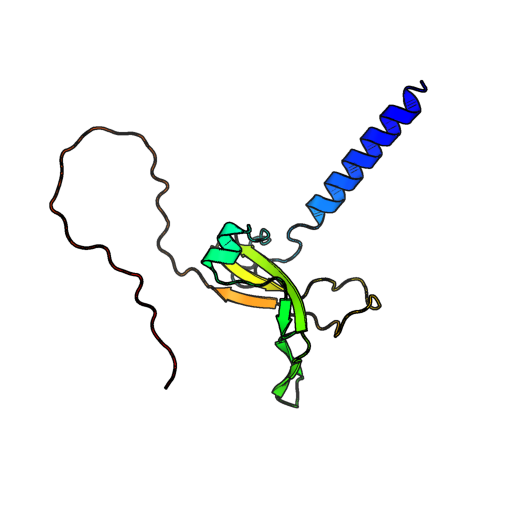A O 1
ATOM 1085 N N . PHE A 1 142 ? -18.248 2.723 -13.465 1.00 45.12 142 PHE A N 1
ATOM 1086 C CA . PHE A 1 142 ? -19.104 1.732 -12.816 1.00 45.12 142 PHE A CA 1
ATOM 1087 C C . PHE A 1 142 ? -19.943 2.418 -11.742 1.00 45.12 142 PHE A C 1
ATOM 1089 O O . PHE A 1 142 ? -19.537 2.444 -10.591 1.00 45.12 142 PHE A O 1
ATOM 1096 N N . PHE A 1 143 ? -21.105 2.952 -12.126 1.00 39.31 143 PHE A N 1
ATOM 1097 C CA . PHE A 1 143 ? -22.292 3.018 -11.265 1.00 39.31 143 PHE A CA 1
ATOM 1098 C C . PHE A 1 143 ? -23.555 3.087 -12.136 1.00 39.31 143 PHE A C 1
ATOM 1100 O O . PHE A 1 143 ? -23.938 4.159 -12.607 1.00 39.31 143 PHE A O 1
ATOM 1107 N N . LYS A 1 144 ? -24.213 1.940 -12.320 1.00 33.22 144 LYS A N 1
ATOM 1108 C CA . LYS A 1 144 ? -25.658 1.804 -12.118 1.00 33.22 144 LYS A CA 1
ATOM 1109 C C . LYS A 1 144 ? -25.997 0.360 -11.779 1.00 33.22 144 LYS A C 1
ATOM 1111 O O . LYS A 1 144 ? -25.390 -0.531 -12.411 1.00 33.22 144 LYS A O 1
#

Nearest PDB structures (foldseek):
  7ung-assembly1_X  TM=3.673E-01  e=3.932E+00  Homo sapiens
  9cpb-assembly1_3N  TM=3.876E-01  e=8.113E+00  Bos taurus

Sequence (144 aa):
MNLCAIVVLCIVSGLFSLVLHAQEGSDLCPHCEKAFGKLCTPEQMTWFGLSDEGECGCKFYGSGKACKKIVPKENFICPNCWTVYRVNPGYTVRNQGRPCNHPVREIIYIYKGGIPVQDSSDQGPSEPGPSQPNPKPHLHNFFK

Mean predicted aligned error: 16.3 Å

Secondary structure (DSSP, 8-state):
--HHHHHHHHHHHHHHHHHHHHTTT-SB-TTTSSSBPEEPPHHHHHHTT--SEEE---B-TTT--B---EEE-EEEE-TTT--EEEE---TT-TTSS-S-----EEEEE-----------------PPPPP-------------

pLDDT: mean 70.88, std 20.53, range [32.59, 93.81]

Radius of gyration: 22.08 Å; Cα contacts (8 Å, |Δi|>4): 168; chains: 1; bounding box: 64×30×64 Å

Solvent-accessible surface area (backbone atoms only — not comparable to full-atom values): 9320 Å² total; per-residue (Å²): 134,63,67,67,62,53,54,51,51,52,52,51,52,50,50,52,51,52,54,58,58,68,60,64,38,82,50,60,25,92,82,76,67,78,42,51,16,40,68,53,48,76,67,52,30,59,76,70,70,58,64,60,55,41,61,49,62,43,66,43,86,93,73,77,48,58,42,74,48,62,37,62,35,47,49,26,34,18,85,83,60,56,30,28,31,35,32,39,72,66,91,85,58,97,80,70,96,59,82,70,86,62,82,34,76,45,82,77,43,77,57,83,72,80,81,80,74,75,82,70,92,77,81,84,95,77,86,88,80,85,92,77,80,85,78,72,83,80,79,78,82,87,83,130